Protein AF-A0A915K0K9-F1 (afdb_monomer_lite)

Foldseek 3Di:
DCVVCVVCVVCVVVVVVVVVVVVVLLVVLVVVLLVLVVVCCVVDVAEDDLVSLLCSCVVSVDDPVVSVVVCVVVVHDDDPVRNVVVVVVVVVVVVVVVVVVVVVPDDD

Secondary structure (DSSP, 8-state):
-TTT-THHHHSHHHHHHHHHHHHHHHHHHHHHHHHHHHHHHHHSSS---HHHHHHHHHHH---HHHHHHHHHHTT----HHHHHHHHHHHHHHHHHHHHHHHHT----

Structure (mmCIF, N/CA/C/O backbone):
data_AF-A0A915K0K9-F1
#
_entry.id   AF-A0A915K0K9-F1
#
loop_
_atom_site.group_PDB
_atom_site.id
_atom_site.type_symbol
_atom_site.label_atom_id
_atom_site.label_alt_id
_atom_site.label_comp_id
_atom_site.label_asym_id
_atom_site.label_entity_id
_atom_site.label_seq_id
_atom_site.pdbx_PDB_ins_code
_atom_site.Cartn_x
_atom_site.Cartn_y
_atom_site.Cartn_z
_atom_site.occupancy
_atom_site.B_iso_or_equiv
_atom_site.auth_seq_id
_atom_site.auth_comp_id
_atom_site.auth_asym_id
_atom_site.auth_atom_id
_atom_site.pdbx_PDB_model_num
ATOM 1 N N . MET A 1 1 ? 18.423 -16.903 -20.642 1.00 54.19 1 MET A N 1
ATOM 2 C CA . MET A 1 1 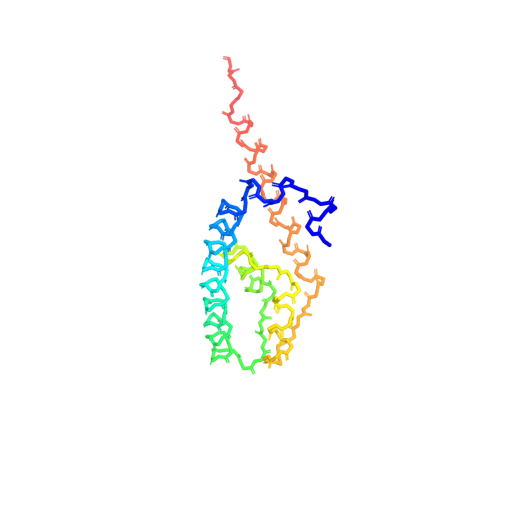? 17.518 -15.738 -20.496 1.00 54.19 1 MET A CA 1
ATOM 3 C C . MET A 1 1 ? 17.730 -14.683 -21.575 1.00 54.19 1 MET A C 1
ATOM 5 O O . MET A 1 1 ? 16.791 -14.434 -22.308 1.00 54.19 1 MET A O 1
ATOM 9 N N . LEU A 1 2 ? 18.928 -14.109 -21.744 1.00 53.44 2 LEU A N 1
ATOM 10 C CA . LEU A 1 2 ? 19.164 -13.048 -22.746 1.00 53.44 2 LEU A CA 1
ATOM 11 C C . LEU A 1 2 ? 18.963 -13.478 -24.215 1.00 53.44 2 LEU A C 1
ATOM 13 O O . LEU A 1 2 ? 18.580 -12.654 -25.033 1.00 53.44 2 LEU A O 1
ATOM 17 N N . GLN A 1 3 ? 19.160 -14.760 -24.540 1.00 61.16 3 GLN A N 1
ATOM 18 C CA . GLN A 1 3 ? 18.849 -15.316 -25.868 1.00 61.16 3 GLN A CA 1
ATOM 19 C C . GLN A 1 3 ? 17.344 -15.449 -26.157 1.00 61.16 3 GLN A C 1
ATOM 21 O O . GLN A 1 3 ? 16.973 -15.567 -27.316 1.00 61.16 3 GLN A O 1
ATOM 26 N N . ALA A 1 4 ? 16.491 -15.459 -25.127 1.00 77.56 4 ALA A N 1
ATOM 27 C CA . ALA A 1 4 ? 15.051 -15.670 -25.286 1.00 77.56 4 ALA A CA 1
ATOM 28 C C . ALA A 1 4 ? 14.266 -14.358 -25.475 1.00 77.56 4 ALA A C 1
ATOM 30 O O . ALA A 1 4 ? 13.171 -14.401 -26.017 1.00 77.56 4 ALA A O 1
ATOM 31 N N . PHE A 1 5 ? 14.829 -13.218 -25.050 1.00 75.00 5 PHE A N 1
ATOM 32 C CA . PHE A 1 5 ? 14.192 -11.894 -25.117 1.00 75.00 5 PHE A CA 1
ATOM 33 C C . PHE A 1 5 ? 15.221 -10.809 -25.495 1.00 75.00 5 PHE A C 1
ATOM 35 O O . PHE A 1 5 ? 15.624 -9.998 -24.651 1.00 75.00 5 PHE A O 1
ATOM 42 N N . PRO A 1 6 ? 15.735 -10.818 -26.739 1.00 73.75 6 PRO A N 1
ATOM 43 C CA . PRO A 1 6 ? 16.755 -9.872 -27.198 1.00 73.75 6 PRO A CA 1
ATOM 44 C C . PRO A 1 6 ? 16.296 -8.401 -27.148 1.00 73.75 6 PRO A C 1
ATOM 46 O O . PRO A 1 6 ? 17.107 -7.504 -26.926 1.00 73.75 6 PRO A O 1
ATOM 49 N N . GLU A 1 7 ? 14.999 -8.128 -27.267 1.00 74.56 7 GLU A N 1
ATOM 50 C CA . GLU A 1 7 ? 14.392 -6.798 -27.152 1.00 74.56 7 GLU A CA 1
ATOM 51 C C . GLU A 1 7 ? 14.563 -6.161 -25.763 1.00 74.56 7 GLU A C 1
ATOM 53 O O . GLU A 1 7 ? 14.628 -4.932 -25.646 1.00 74.56 7 GLU A O 1
ATOM 58 N N . MET A 1 8 ? 14.737 -6.971 -24.711 1.00 70.31 8 MET A N 1
ATOM 59 C CA . MET A 1 8 ? 15.046 -6.461 -23.373 1.00 70.31 8 MET A CA 1
ATOM 60 C C . MET A 1 8 ? 16.412 -5.771 -23.315 1.00 70.31 8 MET A C 1
ATOM 62 O O . MET A 1 8 ? 16.600 -4.893 -22.477 1.00 70.31 8 MET A O 1
ATOM 66 N N . LEU A 1 9 ? 17.361 -6.130 -24.191 1.00 69.19 9 LEU A N 1
ATOM 67 C CA . LEU A 1 9 ? 18.670 -5.470 -24.267 1.00 69.19 9 LEU A CA 1
ATOM 68 C C . LEU A 1 9 ? 18.567 -4.073 -24.884 1.00 69.19 9 LEU A C 1
ATOM 70 O O . LEU A 1 9 ? 19.230 -3.153 -24.411 1.00 69.19 9 LEU A O 1
ATOM 74 N N . ILE A 1 10 ? 17.702 -3.906 -25.886 1.00 72.94 10 ILE A N 1
ATOM 75 C CA . ILE A 1 10 ? 17.503 -2.640 -26.608 1.00 72.94 10 ILE A CA 1
ATOM 76 C C . ILE A 1 10 ? 16.812 -1.613 -25.701 1.00 72.94 10 ILE A C 1
ATOM 78 O O . ILE A 1 10 ? 17.164 -0.435 -25.692 1.00 72.94 10 ILE A O 1
ATOM 82 N N . GLY A 1 11 ? 15.853 -2.066 -24.889 1.00 79.25 11 GLY A N 1
ATOM 83 C CA . GLY A 1 11 ? 15.107 -1.223 -23.954 1.00 79.25 11 GLY A CA 1
ATOM 84 C C . GLY A 1 11 ? 15.672 -1.164 -22.535 1.00 79.25 11 GLY A C 1
ATOM 85 O O . GLY A 1 11 ? 15.064 -0.505 -21.691 1.00 79.25 11 GLY A O 1
ATOM 86 N N . LYS A 1 12 ? 16.793 -1.839 -22.237 1.00 84.56 12 LYS A N 1
ATOM 87 C CA . LYS A 1 12 ? 17.239 -2.105 -20.857 1.00 84.56 12 LYS A CA 1
ATOM 88 C C . LYS A 1 12 ? 17.339 -0.846 -20.000 1.00 84.56 12 LYS A C 1
ATOM 90 O O . LYS A 1 12 ? 16.828 -0.832 -18.885 1.00 84.56 12 LYS A O 1
ATOM 95 N N . SER A 1 13 ? 17.977 0.211 -20.506 1.00 85.75 13 SER A N 1
ATOM 96 C CA . SER A 1 13 ? 18.156 1.454 -19.741 1.00 85.75 13 SER A CA 1
ATOM 97 C C . SER A 1 13 ? 16.820 2.129 -19.429 1.00 85.75 13 SER A C 1
ATOM 99 O O . SER A 1 13 ? 16.607 2.571 -18.305 1.00 85.75 13 SER A O 1
ATOM 101 N N . LYS A 1 14 ? 15.891 2.143 -20.391 1.00 88.06 14 LYS A N 1
ATOM 102 C CA . LYS A 1 14 ? 14.545 2.699 -20.223 1.00 88.06 14 LYS A CA 1
ATOM 103 C C . LYS A 1 14 ? 13.718 1.879 -19.234 1.00 88.06 14 LYS A C 1
ATOM 105 O O . LYS A 1 14 ? 13.061 2.457 -18.377 1.00 88.06 14 LYS A O 1
ATOM 110 N N . ILE A 1 15 ? 13.772 0.550 -19.332 1.00 88.12 15 ILE A N 1
ATOM 111 C CA . ILE A 1 15 ? 13.083 -0.364 -18.410 1.00 88.12 15 ILE A CA 1
ATOM 112 C C . ILE A 1 15 ? 13.591 -0.148 -16.981 1.00 88.12 15 ILE A C 1
ATOM 114 O O . ILE A 1 15 ? 12.786 0.035 -16.073 1.00 88.12 15 ILE A O 1
ATOM 118 N N . LEU A 1 16 ? 14.914 -0.096 -16.790 1.00 90.44 16 LEU A N 1
ATOM 119 C CA . LEU A 1 16 ? 15.521 0.157 -15.482 1.00 90.44 16 LEU A CA 1
ATOM 120 C C . LEU A 1 16 ? 15.168 1.544 -14.936 1.00 90.44 16 LEU A C 1
ATOM 122 O O . LEU A 1 16 ? 14.855 1.667 -13.760 1.00 90.44 16 LEU A O 1
ATOM 126 N N . ALA A 1 17 ? 15.166 2.581 -15.776 1.00 91.94 17 ALA A N 1
ATOM 127 C CA . ALA A 1 17 ? 14.788 3.925 -15.348 1.00 91.94 17 ALA A CA 1
ATOM 128 C C . ALA A 1 17 ? 13.326 3.993 -14.871 1.00 91.94 17 ALA A C 1
ATOM 130 O O . ALA A 1 17 ? 13.045 4.616 -13.850 1.00 91.94 17 ALA A O 1
ATOM 131 N N . ILE A 1 18 ? 12.405 3.329 -15.582 1.00 93.06 18 ILE A N 1
ATOM 132 C CA . ILE A 1 18 ? 10.991 3.248 -15.187 1.00 93.06 18 ILE A CA 1
ATOM 133 C C . ILE A 1 18 ? 10.845 2.473 -13.877 1.00 93.06 18 ILE A C 1
ATOM 135 O O . ILE A 1 18 ? 10.156 2.947 -12.979 1.00 93.06 18 ILE A O 1
ATOM 139 N N . LEU A 1 19 ? 11.508 1.319 -13.753 1.00 92.25 19 LEU A N 1
ATOM 140 C CA 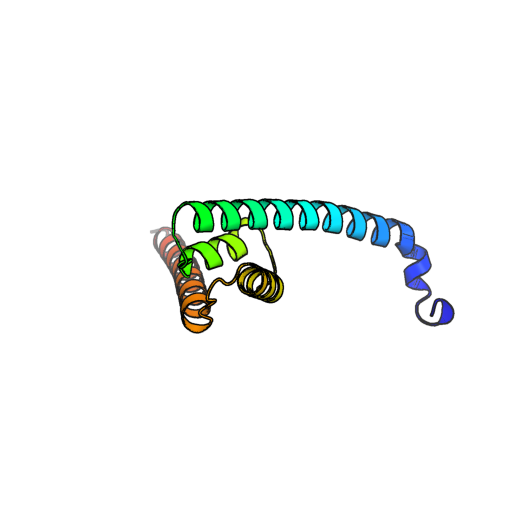. LEU A 1 19 ? 11.477 0.512 -12.532 1.00 92.25 19 LEU A CA 1
ATOM 141 C C . LEU A 1 19 ? 11.998 1.292 -11.327 1.00 92.25 19 LEU A C 1
ATOM 143 O O . LEU A 1 19 ? 11.305 1.352 -10.322 1.00 92.25 19 LEU A O 1
ATOM 147 N N . ASN A 1 20 ? 13.152 1.950 -11.448 1.00 93.12 20 ASN A N 1
ATOM 148 C CA . ASN A 1 20 ? 13.733 2.729 -10.354 1.00 93.12 20 ASN A CA 1
ATOM 149 C C . ASN A 1 20 ? 12.814 3.880 -9.925 1.00 93.12 20 ASN A C 1
ATOM 151 O O . ASN A 1 20 ? 12.606 4.100 -8.734 1.00 93.12 20 ASN A O 1
ATOM 155 N N . ALA A 1 21 ? 12.239 4.604 -10.890 1.00 92.94 21 ALA A N 1
ATOM 156 C CA . ALA A 1 21 ? 11.322 5.701 -10.596 1.00 92.94 21 ALA A CA 1
ATOM 157 C C . ALA A 1 21 ? 10.023 5.210 -9.935 1.00 92.94 21 ALA A C 1
ATOM 159 O O . ALA A 1 21 ? 9.456 5.905 -9.091 1.00 92.94 21 ALA A O 1
ATOM 160 N N . GLU A 1 22 ? 9.530 4.034 -10.326 1.00 90.94 22 GLU A N 1
ATOM 161 C CA . GLU A 1 22 ? 8.343 3.434 -9.720 1.00 90.94 22 GLU A CA 1
ATOM 162 C C . GLU A 1 22 ? 8.640 2.878 -8.326 1.00 90.94 22 GLU A C 1
ATOM 164 O O . GLU A 1 22 ? 7.856 3.092 -7.405 1.00 90.94 22 GLU A O 1
ATOM 169 N N . GLU A 1 23 ? 9.797 2.244 -8.137 1.00 91.00 23 GLU A N 1
ATOM 170 C CA . GLU A 1 23 ? 10.253 1.741 -6.843 1.00 91.00 23 GLU A CA 1
ATOM 171 C C . GLU A 1 23 ? 10.404 2.878 -5.826 1.00 91.00 23 GLU A C 1
ATOM 173 O O . GLU A 1 23 ? 9.891 2.776 -4.712 1.00 91.00 23 GLU A O 1
ATOM 178 N N . GLU A 1 24 ? 11.005 4.006 -6.214 1.00 92.50 24 GLU A N 1
ATOM 179 C CA . GLU A 1 24 ? 11.148 5.173 -5.338 1.00 92.50 24 GLU A CA 1
ATOM 180 C C . GLU A 1 24 ? 9.782 5.732 -4.896 1.00 92.50 24 GLU A C 1
ATOM 182 O O . GLU A 1 24 ? 9.548 5.986 -3.707 1.00 92.50 24 GLU A O 1
ATOM 187 N N . LYS A 1 25 ? 8.830 5.858 -5.833 1.00 88.81 25 LYS A N 1
ATOM 188 C CA . LYS A 1 25 ? 7.451 6.268 -5.518 1.00 88.81 25 LYS A CA 1
ATOM 189 C C . LYS A 1 25 ? 6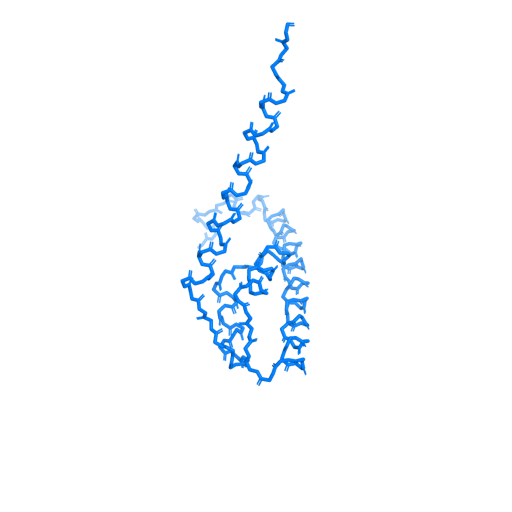.764 5.265 -4.602 1.00 88.81 25 LYS A C 1
ATOM 191 O O . LYS A 1 25 ? 6.087 5.657 -3.647 1.00 88.81 25 LYS A O 1
ATOM 196 N N . PHE A 1 26 ? 6.935 3.981 -4.892 1.00 87.94 26 PHE A N 1
ATOM 197 C CA . PHE A 1 26 ? 6.321 2.895 -4.151 1.00 87.94 26 PHE A CA 1
ATOM 198 C C . PHE A 1 26 ? 6.814 2.866 -2.700 1.00 87.94 26 PHE A C 1
ATOM 200 O O . PHE A 1 26 ? 5.998 2.865 -1.776 1.00 87.94 26 PHE A O 1
ATOM 207 N N . VAL A 1 27 ? 8.128 2.964 -2.480 1.00 89.56 27 VAL A N 1
ATOM 208 C CA . VAL A 1 27 ? 8.734 3.068 -1.142 1.00 89.56 27 VAL A CA 1
ATOM 209 C C . VAL A 1 27 ? 8.180 4.278 -0.386 1.00 89.56 27 VAL A C 1
ATOM 211 O O . VAL A 1 27 ? 7.775 4.155 0.774 1.00 89.56 27 VAL A O 1
ATOM 214 N N . GLY A 1 28 ? 8.069 5.435 -1.047 1.00 87.88 28 GLY A N 1
ATOM 215 C CA . GLY A 1 28 ? 7.462 6.627 -0.452 1.00 87.88 28 GLY A CA 1
ATOM 216 C C . GLY A 1 28 ? 6.006 6.416 -0.014 1.00 87.88 28 GLY A C 1
ATOM 217 O O . GLY A 1 28 ? 5.582 6.919 1.033 1.00 87.88 28 GLY A O 1
ATOM 218 N N . ASN A 1 29 ? 5.231 5.648 -0.778 1.00 86.31 29 ASN A N 1
ATOM 219 C CA . ASN A 1 29 ? 3.839 5.332 -0.464 1.00 86.31 29 ASN A CA 1
ATOM 220 C C . ASN A 1 29 ? 3.699 4.331 0.692 1.00 86.31 29 ASN A C 1
ATOM 222 O O . ASN A 1 29 ? 2.816 4.513 1.542 1.00 86.31 29 ASN A O 1
ATOM 226 N N . VAL A 1 30 ? 4.590 3.336 0.768 1.00 85.38 30 VAL A N 1
ATOM 227 C CA . VAL A 1 30 ? 4.676 2.383 1.888 1.00 85.38 30 VAL A CA 1
ATOM 228 C C . VAL A 1 30 ? 4.981 3.113 3.195 1.00 85.38 30 VAL A C 1
ATOM 230 O O . VAL A 1 30 ? 4.291 2.907 4.194 1.00 85.38 30 VAL A O 1
ATOM 233 N N . GLU A 1 31 ? 5.949 4.030 3.190 1.00 87.00 31 GLU A N 1
ATOM 234 C CA . GLU A 1 31 ? 6.331 4.774 4.395 1.00 87.00 31 GLU A CA 1
ATOM 235 C C . GLU A 1 31 ? 5.195 5.682 4.897 1.00 87.00 31 GLU A C 1
ATOM 237 O O . GLU A 1 31 ? 4.912 5.757 6.096 1.00 87.00 31 GLU A O 1
ATOM 242 N N . LYS A 1 32 ? 4.465 6.336 3.984 1.00 84.88 32 LYS A N 1
ATOM 243 C CA . LYS A 1 32 ? 3.264 7.112 4.339 1.00 84.88 32 LYS A CA 1
ATOM 244 C C . LYS A 1 32 ? 2.169 6.230 4.940 1.00 84.88 32 LYS A C 1
ATOM 246 O O . LYS A 1 32 ? 1.528 6.634 5.908 1.00 84.88 32 LYS A O 1
ATOM 251 N N . ALA A 1 33 ? 1.950 5.045 4.372 1.00 81.00 33 ALA A N 1
ATOM 252 C CA . ALA A 1 33 ? 0.934 4.109 4.842 1.00 81.00 33 ALA A CA 1
ATOM 253 C C . ALA A 1 33 ? 1.268 3.602 6.247 1.00 81.00 33 ALA A C 1
ATOM 255 O O . ALA A 1 33 ? 0.408 3.602 7.126 1.00 81.00 33 ALA A O 1
ATOM 256 N N . LYS A 1 34 ? 2.540 3.274 6.486 1.00 83.69 34 LYS A N 1
ATOM 257 C CA . LYS A 1 34 ? 3.055 2.886 7.799 1.00 83.69 34 LYS A CA 1
ATOM 258 C C . LYS A 1 34 ? 2.780 3.961 8.852 1.00 83.69 34 LYS A C 1
ATOM 260 O O . LYS A 1 34 ? 2.187 3.662 9.883 1.00 83.69 34 LYS A O 1
ATOM 265 N N . LYS A 1 35 ? 3.115 5.222 8.559 1.00 85.12 35 LYS A N 1
ATOM 266 C CA . LYS A 1 35 ? 2.859 6.354 9.469 1.00 85.12 35 LYS A CA 1
ATOM 267 C C . LYS A 1 35 ? 1.374 6.563 9.762 1.00 85.12 35 LYS A C 1
ATOM 269 O O . LYS A 1 35 ? 1.025 6.933 10.880 1.00 85.12 35 LYS A O 1
ATOM 274 N N . MET A 1 36 ? 0.491 6.365 8.780 1.00 79.00 36 MET A N 1
ATOM 275 C CA . MET A 1 36 ? -0.956 6.426 9.024 1.00 79.00 36 MET A CA 1
ATOM 276 C C . MET A 1 36 ? -1.400 5.310 9.965 1.00 79.00 36 MET A C 1
ATOM 278 O O . MET A 1 36 ? -2.119 5.579 10.922 1.00 79.00 36 MET A O 1
ATOM 282 N N . LEU A 1 37 ? -0.939 4.084 9.724 1.00 78.25 37 LEU A N 1
ATOM 283 C CA . LEU A 1 37 ? -1.317 2.927 10.524 1.00 78.25 37 LEU A CA 1
ATOM 284 C C . LEU A 1 37 ? -0.826 3.067 11.975 1.00 78.25 37 LEU A C 1
ATOM 286 O O . LEU A 1 37 ? -1.601 2.867 12.904 1.00 78.25 37 LEU A O 1
ATOM 290 N N . GLU A 1 38 ? 0.408 3.539 12.176 1.00 81.12 38 GLU A N 1
ATOM 291 C CA . GLU A 1 38 ? 0.952 3.882 13.499 1.00 81.12 38 GLU A CA 1
ATOM 292 C C . GLU A 1 38 ? 0.127 4.962 14.211 1.00 81.12 38 GLU A C 1
ATOM 294 O O . GLU A 1 38 ? -0.189 4.810 15.389 1.00 81.12 38 GLU A O 1
ATOM 299 N N . LYS A 1 39 ? -0.288 6.025 13.507 1.00 79.56 39 LYS A N 1
ATOM 300 C CA . LYS A 1 39 ? -1.162 7.060 14.085 1.00 79.56 39 LYS A CA 1
ATOM 301 C C . LYS A 1 39 ? -2.516 6.501 14.507 1.00 79.56 39 LYS A C 1
ATOM 303 O O . LYS A 1 39 ? -3.006 6.849 15.577 1.00 79.56 39 LYS A O 1
ATOM 308 N N . VAL A 1 40 ? -3.132 5.652 13.684 1.00 70.50 40 VAL A N 1
ATOM 309 C CA . VAL A 1 40 ? -4.436 5.072 14.028 1.00 70.50 40 VAL A CA 1
ATOM 310 C C . VAL A 1 40 ? -4.311 4.138 15.230 1.00 70.50 40 VAL A C 1
ATOM 312 O O . VAL A 1 40 ? -5.148 4.213 16.123 1.00 70.50 40 VAL A O 1
ATOM 315 N N . LEU A 1 41 ? -3.236 3.350 15.313 1.00 73.31 41 LEU A N 1
ATOM 316 C CA . LEU A 1 41 ? -2.936 2.497 16.469 1.00 73.31 41 LEU A CA 1
ATOM 317 C C . LEU A 1 41 ? -2.660 3.285 17.756 1.00 73.31 41 LEU A C 1
ATOM 319 O O . LEU A 1 41 ? -3.043 2.844 18.835 1.00 73.31 41 LEU A O 1
ATOM 323 N N . GLN A 1 42 ? -2.015 4.451 17.660 1.00 74.06 42 GLN A N 1
ATOM 324 C CA . GLN A 1 42 ? -1.799 5.333 18.814 1.00 74.06 42 GLN A CA 1
ATOM 325 C C . GLN A 1 42 ? 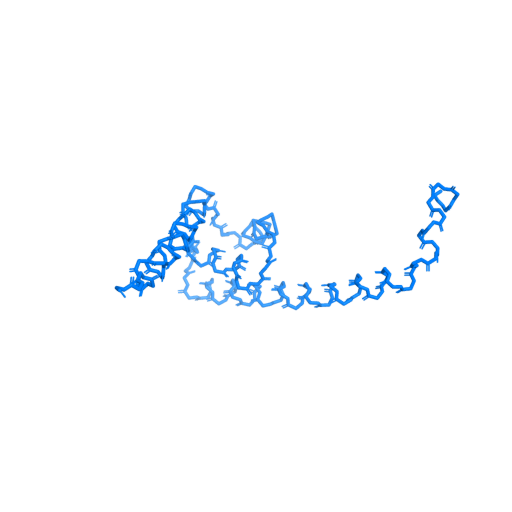-3.107 5.943 19.338 1.00 74.06 42 GLN A C 1
ATOM 327 O O . GLN A 1 42 ? -3.237 6.174 20.536 1.00 74.06 42 GLN A O 1
ATOM 332 N N . ILE A 1 43 ? -4.067 6.220 18.449 1.00 67.50 43 ILE A N 1
ATOM 333 C CA . ILE A 1 43 ? -5.329 6.896 18.790 1.00 67.50 43 ILE A CA 1
ATOM 334 C C . ILE A 1 43 ? -6.428 5.894 19.178 1.00 67.50 43 ILE A C 1
ATOM 336 O O . ILE A 1 43 ? -7.278 6.203 20.012 1.00 67.50 43 ILE A O 1
ATOM 340 N N . ARG A 1 44 ? -6.450 4.702 18.573 1.00 60.12 44 ARG A N 1
ATOM 341 C CA . ARG A 1 44 ? -7.471 3.668 18.788 1.00 60.12 44 ARG A CA 1
ATOM 342 C C . ARG A 1 44 ? -6.795 2.364 19.169 1.00 60.12 44 ARG A C 1
ATOM 344 O O . ARG A 1 44 ? -6.040 1.805 18.383 1.00 60.12 44 ARG A O 1
ATOM 351 N N . SER A 1 45 ? -7.114 1.845 20.352 1.00 58.69 45 SER A N 1
ATOM 352 C CA . SER A 1 45 ? -6.329 0.774 20.968 1.00 58.69 45 SER A CA 1
ATOM 353 C C . SER A 1 45 ? -6.397 -0.598 20.294 1.00 58.69 45 SER A C 1
ATOM 355 O O . SER A 1 45 ? -5.793 -1.498 20.859 1.00 58.69 45 SER A O 1
ATOM 357 N N . GLN A 1 46 ? -7.087 -0.800 19.156 1.00 56.88 46 GLN A N 1
ATOM 358 C CA . GLN A 1 46 ? -7.000 -2.062 18.386 1.00 56.88 46 GLN A CA 1
ATOM 359 C C . GLN A 1 46 ? -7.838 -2.159 17.099 1.00 56.88 46 GLN A C 1
ATOM 361 O O . GLN A 1 46 ? -7.681 -3.131 16.368 1.00 56.88 46 GLN A O 1
ATOM 366 N N . ALA A 1 47 ? -8.702 -1.190 16.781 1.00 57.56 47 ALA A N 1
ATOM 367 C CA . ALA A 1 47 ? -9.606 -1.306 15.633 1.00 57.56 47 ALA A CA 1
ATOM 368 C C . ALA A 1 47 ? -9.367 -0.200 14.593 1.00 57.56 47 ALA A C 1
ATOM 370 O O . ALA A 1 47 ? -9.753 0.958 14.796 1.00 57.56 47 ALA A O 1
ATOM 371 N N . LEU A 1 48 ? -8.761 -0.567 13.457 1.00 63.94 48 LEU A N 1
ATOM 372 C CA . LEU A 1 48 ? -8.900 0.214 12.226 1.00 63.94 48 LEU A CA 1
ATOM 373 C C . LEU A 1 48 ? -10.298 -0.035 11.670 1.00 63.94 48 LEU A C 1
ATOM 375 O O . LEU A 1 48 ? -10.714 -1.178 11.523 1.00 63.94 48 LEU A O 1
ATOM 379 N N . ASN A 1 49 ? -11.021 1.039 11.353 1.00 71.62 49 ASN A N 1
ATOM 380 C CA . ASN A 1 49 ? -12.252 0.886 10.590 1.00 71.62 49 ASN A CA 1
ATOM 381 C C . ASN A 1 49 ? -11.905 0.654 9.108 1.00 71.62 49 ASN A C 1
ATOM 383 O O . ASN A 1 49 ? -10.871 1.100 8.600 1.00 71.62 49 ASN A O 1
ATOM 387 N N . SER A 1 50 ? -12.809 0.004 8.391 1.00 69.06 50 SER A N 1
ATOM 388 C CA . SER A 1 50 ? -12.621 -0.362 6.984 1.00 69.06 50 SER A CA 1
ATOM 389 C C . SER A 1 50 ? -12.507 0.837 6.040 1.00 69.06 50 SER A C 1
ATOM 391 O O . SER A 1 50 ? -11.906 0.739 4.972 1.00 69.06 50 SER A O 1
ATOM 393 N N . LYS A 1 51 ? -12.999 2.010 6.455 1.00 75.00 51 LYS A N 1
ATOM 394 C CA . LYS A 1 51 ? -12.862 3.271 5.715 1.00 75.00 51 LYS A CA 1
ATOM 395 C C . LYS A 1 51 ? -11.430 3.814 5.768 1.00 75.00 51 LYS A C 1
ATOM 397 O O . LYS A 1 51 ? -10.947 4.346 4.771 1.00 75.00 51 LYS A O 1
ATOM 402 N N . ASP A 1 52 ? -10.736 3.654 6.890 1.00 75.62 52 ASP A N 1
ATOM 403 C CA . ASP A 1 52 ? -9.335 4.044 7.049 1.00 75.62 52 ASP A CA 1
ATOM 404 C C . ASP A 1 52 ? -8.423 3.122 6.225 1.00 75.62 52 ASP A C 1
ATOM 406 O O . ASP A 1 52 ? -7.548 3.609 5.509 1.00 75.62 52 ASP A O 1
ATOM 410 N N . LEU A 1 53 ? -8.702 1.813 6.213 1.00 75.62 53 LEU A N 1
ATOM 411 C CA . LEU A 1 53 ? -8.021 0.846 5.339 1.00 75.62 53 LEU A CA 1
ATOM 412 C C . LEU A 1 53 ? -8.264 1.139 3.852 1.00 75.62 53 LEU A C 1
ATOM 414 O O . LEU A 1 53 ? -7.333 1.131 3.045 1.00 75.62 53 LEU A O 1
ATOM 418 N N . TRP A 1 54 ? -9.503 1.471 3.484 1.00 77.81 54 TRP A N 1
ATOM 419 C CA . TRP A 1 54 ? -9.837 1.898 2.127 1.00 77.81 54 TRP A CA 1
ATOM 420 C C . TRP A 1 54 ? -9.111 3.191 1.726 1.00 77.81 54 TRP A C 1
ATOM 422 O O . TRP A 1 54 ? -8.627 3.318 0.601 1.00 77.81 54 TRP A O 1
ATOM 432 N N . ASN A 1 55 ? -8.970 4.147 2.646 1.00 75.62 55 ASN A N 1
ATOM 433 C CA . ASN A 1 55 ? -8.209 5.368 2.395 1.00 75.62 55 ASN A CA 1
ATOM 434 C C . ASN A 1 55 ? -6.721 5.087 2.156 1.00 75.62 55 ASN A C 1
ATOM 436 O O . ASN A 1 55 ? -6.123 5.761 1.321 1.00 75.62 55 ASN A O 1
ATOM 440 N N . MET A 1 56 ? -6.130 4.091 2.824 1.00 73.50 56 MET A N 1
ATOM 441 C CA . MET A 1 56 ? -4.749 3.673 2.546 1.00 73.50 56 MET A CA 1
ATOM 442 C C . MET A 1 56 ? -4.605 3.132 1.121 1.00 73.50 56 MET A C 1
ATOM 444 O O . MET A 1 56 ? -3.674 3.512 0.414 1.00 73.50 56 MET A O 1
ATOM 448 N N . TYR A 1 57 ? -5.558 2.317 0.666 1.00 79.69 57 TYR A N 1
ATOM 449 C CA . TYR A 1 57 ? -5.599 1.842 -0.719 1.00 79.69 57 TYR A CA 1
ATOM 450 C C . TYR A 1 57 ? -5.727 3.008 -1.713 1.00 79.69 57 TYR A C 1
ATOM 452 O O . TYR A 1 57 ? -4.928 3.145 -2.638 1.00 79.69 57 TYR A O 1
ATOM 460 N N . ARG A 1 58 ? -6.696 3.901 -1.485 1.00 76.62 58 ARG A N 1
ATOM 461 C CA . ARG A 1 58 ? -7.026 5.013 -2.389 1.00 76.62 58 ARG A CA 1
ATOM 462 C C . ARG A 1 58 ? -5.942 6.087 -2.467 1.00 76.62 58 ARG A C 1
ATOM 464 O O . ARG A 1 58 ? -5.641 6.561 -3.557 1.00 76.62 58 ARG A O 1
ATOM 471 N N . ASN A 1 59 ? -5.401 6.509 -1.326 1.00 76.94 59 ASN A N 1
ATOM 472 C CA . ASN A 1 59 ? -4.509 7.669 -1.259 1.00 76.94 59 ASN A CA 1
ATOM 473 C C . ASN A 1 59 ? -3.046 7.293 -1.499 1.00 76.94 59 ASN A C 1
ATOM 475 O O . ASN A 1 59 ? -2.283 8.115 -2.003 1.00 76.94 59 ASN A O 1
ATOM 479 N N . ASN A 1 60 ? -2.650 6.068 -1.142 1.00 74.44 60 ASN A N 1
ATOM 480 C CA . ASN A 1 60 ? -1.264 5.625 -1.251 1.00 74.44 60 ASN A CA 1
ATOM 481 C C . ASN A 1 60 ? -1.054 4.659 -2.426 1.00 74.44 60 ASN A C 1
ATOM 483 O O . ASN A 1 60 ? 0.084 4.293 -2.696 1.00 74.44 60 ASN A O 1
ATOM 487 N N . GLY A 1 61 ? -2.116 4.240 -3.125 1.00 78.44 61 GLY A N 1
ATOM 488 C CA . GLY A 1 61 ? -2.018 3.374 -4.305 1.00 78.44 61 GLY A CA 1
ATOM 489 C C . GLY A 1 61 ? -1.418 1.997 -4.014 1.00 78.44 61 GLY A C 1
ATOM 490 O O . GLY A 1 61 ? -0.887 1.359 -4.919 1.00 78.44 61 GLY A O 1
ATOM 491 N N . LEU A 1 62 ? -1.446 1.553 -2.754 1.00 80.75 62 LEU A N 1
ATOM 492 C CA . LEU A 1 62 ? -0.863 0.276 -2.355 1.00 80.75 62 LEU A CA 1
ATOM 493 C C . LEU A 1 62 ? -1.804 -0.884 -2.713 1.00 80.75 62 LEU A C 1
ATOM 495 O O . LEU A 1 62 ? -3.005 -0.771 -2.471 1.00 80.75 62 LEU A O 1
ATOM 499 N N . PRO A 1 63 ? -1.284 -2.014 -3.223 1.00 84.88 63 PRO A N 1
ATOM 500 C CA . PRO A 1 63 ? -2.057 -3.238 -3.410 1.00 84.88 63 PRO A CA 1
ATOM 501 C C . PRO A 1 63 ? -2.721 -3.724 -2.112 1.00 84.88 63 PRO A C 1
ATOM 503 O O . PRO A 1 63 ? -2.180 -3.548 -1.015 1.00 84.88 63 PRO A O 1
ATOM 506 N N . LYS A 1 64 ? -3.881 -4.380 -2.241 1.00 84.94 64 LYS A N 1
ATOM 507 C CA . LYS A 1 64 ? -4.670 -4.912 -1.113 1.00 84.94 64 LYS A CA 1
ATOM 508 C C . LYS A 1 64 ? -3.850 -5.900 -0.281 1.00 84.94 64 LYS A C 1
ATOM 510 O O . LYS A 1 64 ? -3.882 -5.858 0.943 1.00 84.94 64 LYS A O 1
ATOM 515 N N . GLU A 1 65 ? -3.062 -6.726 -0.953 1.00 86.19 65 GLU A N 1
ATOM 516 C CA . GLU A 1 65 ? -2.213 -7.773 -0.389 1.00 86.19 65 GLU A CA 1
ATOM 517 C C . GLU A 1 65 ? -1.157 -7.187 0.559 1.00 86.19 65 GLU A C 1
ATOM 519 O O . GLU A 1 65 ? -0.873 -7.733 1.626 1.00 86.19 65 GLU A O 1
ATOM 524 N N . ILE A 1 66 ? -0.602 -6.027 0.200 1.00 85.56 66 ILE A N 1
ATOM 525 C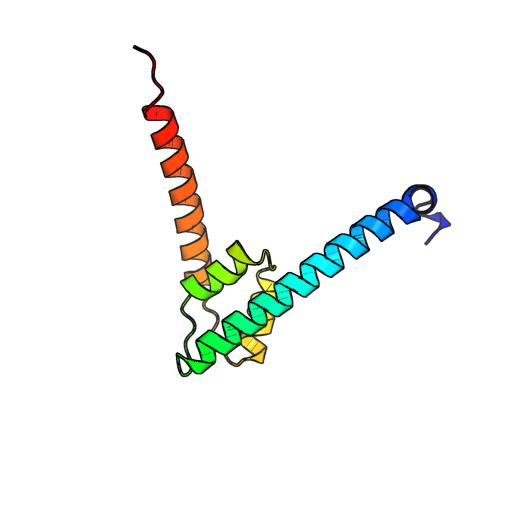 CA . ILE A 1 66 ? 0.406 -5.334 1.008 1.00 85.56 66 ILE A CA 1
ATOM 526 C C . ILE A 1 66 ? -0.249 -4.703 2.234 1.00 85.56 66 ILE A C 1
ATOM 528 O O . ILE A 1 66 ? 0.292 -4.802 3.333 1.00 85.56 66 ILE A O 1
ATOM 532 N N . ILE A 1 67 ? -1.444 -4.130 2.079 1.00 83.81 67 ILE A N 1
ATOM 533 C CA . ILE A 1 67 ? -2.225 -3.596 3.203 1.00 83.81 67 ILE A CA 1
ATOM 534 C C . ILE A 1 67 ? -2.592 -4.720 4.182 1.00 83.81 67 ILE A C 1
ATOM 536 O O . ILE A 1 67 ? -2.390 -4.559 5.383 1.00 83.81 67 ILE A O 1
ATOM 540 N N . GLN A 1 68 ? -3.046 -5.876 3.690 1.00 85.69 68 GLN A N 1
ATOM 541 C CA . GLN A 1 68 ? -3.340 -7.052 4.516 1.00 85.69 68 GLN A CA 1
ATOM 542 C C . GLN A 1 68 ? -2.104 -7.536 5.286 1.00 85.69 68 GLN A C 1
ATOM 544 O O . GLN A 1 68 ? -2.182 -7.761 6.494 1.00 85.69 68 GLN A O 1
ATOM 549 N N . SER A 1 69 ? -0.949 -7.632 4.620 1.00 86.81 69 SER A N 1
ATOM 550 C CA . SER A 1 69 ? 0.327 -7.988 5.258 1.00 86.81 69 SER A CA 1
ATOM 551 C C . SER A 1 69 ? 0.728 -6.988 6.351 1.00 86.81 69 SER A C 1
ATOM 553 O O . SER A 1 69 ? 1.152 -7.374 7.444 1.00 86.81 69 SER A O 1
ATOM 555 N N . MET A 1 70 ? 0.523 -5.688 6.113 1.00 83.12 70 MET A N 1
ATOM 556 C CA . MET A 1 70 ? 0.729 -4.659 7.132 1.00 83.12 70 MET A CA 1
ATOM 557 C C . MET A 1 70 ? -0.237 -4.843 8.309 1.00 83.12 70 MET A C 1
ATOM 559 O O . MET A 1 70 ? 0.214 -4.890 9.450 1.00 83.12 70 MET A O 1
ATOM 563 N N . CYS A 1 71 ? -1.536 -5.027 8.072 1.00 83.06 71 CYS A N 1
ATOM 564 C CA . CYS A 1 71 ? -2.511 -5.281 9.137 1.00 83.06 71 CYS A CA 1
ATOM 565 C C . CYS A 1 71 ? -2.117 -6.479 10.011 1.00 83.06 71 CYS A C 1
ATOM 567 O O . CYS A 1 71 ? -2.082 -6.354 11.235 1.00 83.06 71 CYS A O 1
ATOM 569 N N . GLN A 1 72 ? -1.709 -7.594 9.396 1.00 85.00 72 GLN A N 1
ATOM 570 C CA . GLN A 1 72 ? -1.208 -8.772 10.111 1.00 85.00 72 GLN A CA 1
ATOM 571 C C . GLN A 1 72 ? 0.007 -8.443 10.987 1.00 85.00 72 GLN A C 1
ATOM 573 O O . GLN A 1 72 ? 0.026 -8.775 12.174 1.00 85.00 72 GLN A O 1
ATOM 578 N N . LYS A 1 73 ? 1.004 -7.739 10.435 1.00 83.88 73 LYS A N 1
ATOM 579 C CA . LYS A 1 73 ? 2.223 -7.346 11.163 1.00 83.88 73 LYS A CA 1
ATOM 580 C C . LYS A 1 73 ? 1.923 -6.494 12.397 1.00 83.88 73 LYS A C 1
ATOM 582 O O . LYS A 1 73 ? 2.591 -6.632 13.419 1.00 83.88 73 LYS A O 1
ATOM 587 N N . TYR A 1 74 ? 0.924 -5.626 12.300 1.00 79.19 74 TYR A N 1
ATOM 588 C CA . TYR A 1 74 ? 0.531 -4.712 13.367 1.00 79.19 74 TYR A CA 1
ATOM 589 C C . TYR A 1 74 ? -0.614 -5.243 14.247 1.00 79.19 74 TYR A C 1
ATOM 591 O O . TYR A 1 74 ? -1.097 -4.514 15.110 1.00 79.19 74 TYR A O 1
ATOM 599 N N . LYS A 1 75 ? -1.020 -6.513 14.072 1.00 79.62 75 LYS A N 1
ATOM 600 C CA . LYS A 1 75 ? -2.127 -7.161 14.803 1.00 79.62 75 LYS A CA 1
ATOM 601 C C . LYS A 1 75 ? -3.444 -6.381 14.719 1.00 79.62 75 LYS A C 1
ATOM 603 O O . LYS A 1 75 ? -4.185 -6.279 15.693 1.00 79.62 75 LYS A O 1
ATOM 608 N N . VAL A 1 76 ? -3.708 -5.828 13.543 1.00 79.50 76 VAL A N 1
ATOM 609 C CA . VAL A 1 76 ? -4.949 -5.141 13.198 1.00 79.50 76 VAL A CA 1
ATOM 610 C C . VAL A 1 76 ? -5.848 -6.115 12.453 1.00 79.50 76 VAL A C 1
ATOM 612 O O . VAL A 1 76 ? -5.402 -6.778 11.515 1.00 79.50 76 VAL A O 1
ATOM 615 N N . GLU A 1 77 ? -7.118 -6.170 12.837 1.00 78.00 77 GLU A N 1
ATOM 616 C CA . GLU A 1 77 ? -8.118 -6.954 12.121 1.00 78.00 77 GLU A CA 1
ATOM 617 C C . GLU A 1 77 ? -8.414 -6.329 10.750 1.00 78.00 77 GLU A C 1
ATOM 619 O O . GLU A 1 77 ? -8.674 -5.130 10.633 1.00 78.00 77 GLU A O 1
ATOM 624 N N . PHE A 1 78 ? -8.342 -7.146 9.699 1.00 78.94 78 PHE A N 1
ATOM 625 C CA . PHE A 1 78 ? -8.703 -6.745 8.344 1.00 78.94 78 PHE A CA 1
ATOM 626 C C . PHE A 1 78 ? -10.016 -7.428 7.967 1.00 78.94 78 PHE A C 1
ATOM 628 O O . PHE A 1 78 ? -10.053 -8.646 7.803 1.00 78.94 78 PHE A O 1
ATOM 635 N N . ASN A 1 79 ? -11.080 -6.641 7.816 1.00 83.12 79 ASN A N 1
ATOM 636 C CA . ASN A 1 79 ? -12.378 -7.136 7.375 1.00 83.12 79 ASN A CA 1
ATOM 637 C C . ASN A 1 79 ? -12.499 -6.994 5.849 1.00 83.12 79 ASN A C 1
ATOM 639 O O . ASN A 1 79 ? -12.656 -5.890 5.322 1.00 83.12 79 ASN A O 1
ATOM 643 N N . ASP A 1 80 ? -12.407 -8.122 5.141 1.00 82.25 80 ASP A N 1
ATOM 644 C CA . ASP A 1 80 ? -12.461 -8.152 3.677 1.00 82.25 80 ASP A CA 1
ATOM 645 C C . ASP A 1 80 ? -13.822 -7.696 3.132 1.00 82.25 80 ASP A C 1
ATOM 647 O O . ASP A 1 80 ? -13.882 -6.909 2.185 1.00 82.25 80 ASP A O 1
ATOM 651 N N . ASP A 1 81 ? -14.911 -8.114 3.780 1.00 85.06 81 ASP A N 1
ATOM 652 C CA . ASP A 1 81 ? -16.277 -7.818 3.346 1.00 85.06 81 ASP A CA 1
ATOM 653 C C . ASP A 1 81 ? -16.588 -6.322 3.442 1.00 85.06 81 ASP A C 1
ATOM 655 O O . ASP A 1 81 ? -17.164 -5.728 2.523 1.00 85.06 81 ASP A O 1
ATOM 659 N N . GLU A 1 82 ? -16.176 -5.686 4.540 1.00 82.44 82 GLU A N 1
ATOM 660 C CA . GLU A 1 82 ? -16.328 -4.243 4.714 1.00 82.44 82 GLU A CA 1
ATOM 661 C C . GLU A 1 82 ? -15.435 -3.446 3.753 1.00 82.44 82 GLU A C 1
ATOM 663 O O . GLU A 1 82 ? -15.859 -2.407 3.236 1.00 82.44 82 GLU A O 1
ATOM 668 N N . PHE A 1 83 ? -14.226 -3.936 3.461 1.00 83.69 83 PHE A N 1
ATOM 669 C CA . PHE A 1 83 ? -13.341 -3.322 2.473 1.00 83.69 83 PHE A CA 1
ATOM 670 C C . PHE A 1 83 ? -13.959 -3.359 1.065 1.00 83.69 83 PHE A C 1
ATOM 672 O O . PHE A 1 83 ? -14.004 -2.337 0.373 1.00 83.69 83 PHE A O 1
ATOM 679 N N . GLU A 1 84 ? -14.501 -4.504 0.643 1.00 84.12 84 GLU A N 1
ATOM 680 C CA . GLU A 1 84 ? -15.176 -4.633 -0.654 1.00 84.12 84 GLU A CA 1
ATOM 681 C C . GLU A 1 84 ? -16.506 -3.864 -0.708 1.00 84.12 84 GLU A C 1
ATOM 683 O O . GLU A 1 84 ? -16.913 -3.373 -1.769 1.00 84.12 84 GLU A O 1
ATOM 688 N N . LEU A 1 85 ? -17.189 -3.699 0.427 1.00 86.62 85 LEU A N 1
ATOM 689 C CA . LEU A 1 85 ? -18.351 -2.820 0.529 1.00 86.62 85 LEU A CA 1
ATOM 690 C C . LEU A 1 85 ? -17.965 -1.350 0.310 1.00 86.62 85 LEU A C 1
ATOM 692 O O . LEU A 1 85 ? -18.629 -0.662 -0.469 1.00 86.62 85 LEU A O 1
ATOM 696 N N . GLU A 1 86 ? -16.888 -0.866 0.934 1.00 84.19 86 GLU A N 1
ATOM 697 C CA . GLU A 1 86 ? -16.381 0.497 0.713 1.00 84.19 86 GLU A CA 1
ATOM 698 C C . GLU A 1 86 ? -15.891 0.709 -0.726 1.00 84.19 86 GLU A C 1
ATOM 700 O O . GLU A 1 86 ? -16.196 1.748 -1.328 1.00 84.19 86 GLU A O 1
ATOM 705 N N . ARG A 1 87 ? -15.245 -0.300 -1.333 1.00 82.81 87 ARG A N 1
ATOM 706 C CA . ARG A 1 87 ? -14.912 -0.301 -2.767 1.00 82.81 87 ARG A CA 1
ATOM 707 C C . ARG A 1 87 ? -16.165 -0.098 -3.618 1.00 82.81 87 ARG A C 1
ATOM 709 O O . ARG A 1 87 ? -16.197 0.800 -4.462 1.00 82.81 87 ARG A O 1
ATOM 716 N N . ARG A 1 88 ? -17.212 -0.903 -3.399 1.00 84.75 88 ARG A N 1
ATOM 717 C CA . ARG A 1 88 ? -18.480 -0.807 -4.147 1.00 84.75 88 ARG A CA 1
ATOM 718 C C . ARG A 1 88 ? -19.148 0.551 -3.967 1.00 84.75 88 ARG A C 1
ATOM 720 O O . ARG A 1 88 ? -19.492 1.178 -4.966 1.00 84.75 88 ARG A O 1
ATOM 727 N N . ARG A 1 89 ? -19.241 1.050 -2.730 1.00 85.44 89 ARG A N 1
ATOM 728 C CA . ARG A 1 89 ? -19.762 2.396 -2.422 1.00 85.44 89 ARG A CA 1
ATOM 729 C C . ARG A 1 89 ? -18.987 3.485 -3.157 1.00 85.44 89 ARG A C 1
ATOM 731 O O . ARG A 1 89 ? -19.569 4.455 -3.632 1.00 85.44 89 ARG A O 1
ATOM 738 N N . HIS A 1 90 ? -17.665 3.361 -3.250 1.00 80.88 90 HIS A N 1
ATOM 739 C CA . HIS A 1 90 ? -16.844 4.310 -3.998 1.00 80.88 90 HIS A CA 1
ATOM 740 C C . HIS A 1 90 ? -17.139 4.260 -5.503 1.00 80.88 90 HIS A C 1
ATOM 742 O O . HIS A 1 90 ? -17.366 5.307 -6.104 1.00 80.88 90 HIS A O 1
ATOM 748 N N . ILE A 1 91 ? -17.192 3.065 -6.097 1.00 82.94 91 ILE A N 1
ATOM 749 C CA . ILE A 1 91 ? -17.527 2.887 -7.519 1.00 82.94 91 ILE A CA 1
ATOM 750 C C . ILE A 1 91 ? -18.921 3.450 -7.828 1.00 82.94 91 ILE A C 1
ATOM 752 O O . ILE A 1 91 ? -19.103 4.138 -8.830 1.00 82.94 91 ILE A O 1
ATOM 756 N N . GLU A 1 92 ? -19.901 3.179 -6.969 1.00 84.81 92 GLU A N 1
ATOM 757 C CA . GLU A 1 92 ? -21.273 3.662 -7.119 1.00 84.81 92 GLU A CA 1
ATOM 758 C C . GLU A 1 92 ? -21.363 5.191 -7.034 1.00 84.81 92 GLU A C 1
ATOM 760 O O . GLU A 1 92 ? -22.002 5.807 -7.888 1.00 84.81 92 GLU A O 1
ATOM 765 N N . ARG A 1 93 ? -20.651 5.820 -6.086 1.00 80.56 93 ARG A N 1
ATOM 766 C CA . ARG A 1 93 ? -20.525 7.287 -6.012 1.00 80.56 93 ARG A CA 1
ATOM 767 C C . ARG A 1 93 ? -19.945 7.868 -7.302 1.00 80.56 93 ARG A C 1
ATOM 769 O O . ARG A 1 93 ? -20.560 8.749 -7.890 1.00 80.56 93 ARG A O 1
ATOM 776 N N . SER A 1 94 ? -18.841 7.311 -7.803 1.00 74.88 94 SER A N 1
ATOM 777 C CA . SER A 1 94 ? -18.225 7.781 -9.053 1.00 74.88 94 SER A CA 1
ATOM 778 C C . SER A 1 94 ? -19.148 7.639 -10.270 1.00 74.88 94 SER A C 1
ATOM 780 O O . SER A 1 94 ? -19.139 8.498 -11.150 1.00 74.88 94 SER A O 1
ATOM 782 N N . LYS A 1 95 ? -19.975 6.586 -10.326 1.00 75.31 95 LYS A N 1
ATOM 783 C CA . LYS A 1 95 ? -20.993 6.420 -11.378 1.00 75.31 95 LYS A CA 1
ATOM 784 C C . LYS A 1 95 ? -22.137 7.427 -11.235 1.00 75.31 95 LYS A C 1
ATOM 786 O O . LYS A 1 95 ? -22.564 7.997 -12.234 1.00 75.31 95 LYS A O 1
ATOM 791 N N . SER A 1 96 ? -22.618 7.658 -10.015 1.00 72.81 96 SER A N 1
ATOM 792 C CA . SER A 1 96 ? -23.695 8.613 -9.721 1.00 72.81 96 SER A CA 1
ATOM 793 C C . SER A 1 96 ? -23.297 10.046 -10.078 1.00 72.81 96 SER A C 1
ATOM 795 O O . SER A 1 96 ? -24.065 10.750 -10.733 1.00 72.81 96 SER A O 1
ATOM 797 N N . ASP A 1 97 ? -22.068 10.448 -9.748 1.00 66.81 97 ASP A N 1
ATOM 798 C CA . ASP A 1 97 ? -21.532 11.771 -10.087 1.00 66.81 97 ASP A CA 1
ATOM 799 C C . ASP A 1 97 ? -21.434 11.972 -11.606 1.00 66.81 97 ASP A C 1
ATOM 801 O O . ASP A 1 97 ? -21.769 13.037 -12.123 1.00 66.81 97 ASP A O 1
ATOM 805 N N . TRP A 1 98 ? -21.065 10.925 -12.346 1.00 59.16 98 TRP A N 1
ATOM 806 C CA . TRP A 1 98 ? -21.015 10.960 -13.808 1.00 59.16 98 TRP A CA 1
ATOM 807 C C . TRP A 1 98 ? -22.402 11.051 -14.458 1.00 59.16 98 TRP A C 1
ATOM 809 O O . TRP A 1 98 ? -22.597 11.803 -15.415 1.00 59.16 98 TRP A O 1
ATOM 819 N N . VAL A 1 99 ? -23.390 10.328 -13.920 1.00 64.19 99 VAL A N 1
ATOM 820 C CA . VAL A 1 99 ? -24.784 10.405 -14.385 1.00 64.19 99 VAL A CA 1
ATOM 821 C C . VAL A 1 99 ? -25.389 11.779 -14.076 1.00 64.19 99 VAL A C 1
ATOM 823 O O . VAL A 1 99 ? -26.025 12.369 -14.949 1.00 64.19 99 VAL A O 1
ATOM 826 N N . LYS A 1 100 ? -25.141 12.338 -12.884 1.00 59.50 100 LYS A N 1
ATOM 827 C CA . LYS A 1 100 ? -25.585 13.694 -12.511 1.00 59.50 100 LYS A CA 1
ATOM 828 C C . LYS A 1 100 ? -24.921 14.780 -13.358 1.00 59.50 100 LYS A C 1
ATOM 830 O O . LYS A 1 100 ? -25.602 15.706 -13.789 1.00 59.50 100 LYS A O 1
ATOM 835 N N . GLY A 1 101 ? -23.626 14.643 -13.650 1.00 59.03 101 GLY A N 1
ATOM 836 C CA . GLY A 1 101 ? -22.901 15.556 -14.538 1.00 59.03 101 GLY A CA 1
ATOM 837 C C . GLY A 1 101 ? -23.430 15.544 -15.977 1.00 59.03 101 GLY A C 1
ATOM 838 O O . GLY A 1 101 ? -23.482 16.589 -16.616 1.00 59.03 101 GLY A O 1
ATOM 839 N N . ARG A 1 102 ? -23.899 14.389 -16.472 1.00 55.62 102 ARG A N 1
ATOM 840 C CA . ARG A 1 102 ? -24.583 14.278 -17.774 1.00 55.62 102 ARG A CA 1
ATOM 841 C C . ARG A 1 102 ? -25.988 14.867 -17.781 1.00 55.62 102 ARG A C 1
ATOM 843 O O . ARG A 1 102 ? -26.357 15.512 -18.754 1.00 55.62 102 ARG A O 1
ATOM 850 N N . ALA A 1 103 ? -26.765 14.652 -16.721 1.00 57.62 103 ALA A N 1
ATOM 851 C CA . ALA A 1 103 ? -28.135 15.159 -16.626 1.00 57.62 103 ALA A CA 1
ATOM 852 C C . ALA A 1 103 ? -28.201 16.699 -16.577 1.00 57.62 103 ALA A C 1
ATOM 854 O O . ALA A 1 103 ? -29.187 17.283 -17.011 1.00 57.62 103 ALA A O 1
ATOM 855 N N . LEU A 1 104 ? -27.137 17.358 -16.103 1.00 56.97 104 LEU A N 1
ATOM 856 C CA . LEU A 1 104 ? -26.982 18.819 -16.109 1.00 56.97 104 LEU A CA 1
ATOM 857 C C . LEU A 1 104 ? -26.519 19.395 -17.462 1.00 56.97 104 LEU A C 1
ATOM 859 O O . LEU A 1 104 ? -26.462 20.612 -17.613 1.00 56.97 104 LEU A O 1
ATOM 863 N N . HIS A 1 105 ? -26.194 18.548 -18.444 1.00 50.72 105 HIS A N 1
ATOM 864 C CA . HIS A 1 105 ? -25.717 18.949 -19.770 1.00 50.72 105 HIS A CA 1
ATOM 865 C C . HIS A 1 105 ? -26.643 18.428 -20.880 1.00 50.72 105 HIS A C 1
ATOM 867 O O . HIS A 1 105 ? -26.194 17.870 -21.879 1.00 50.72 105 HIS A O 1
ATOM 873 N N . ILE A 1 106 ? -27.955 18.582 -20.684 1.00 42.81 106 ILE A N 1
ATOM 874 C CA . ILE A 1 106 ? -28.948 18.457 -21.755 1.00 42.81 106 ILE A CA 1
ATOM 875 C C . ILE A 1 106 ? -29.205 19.885 -22.261 1.00 42.81 106 ILE A C 1
ATOM 877 O O . ILE A 1 106 ? -29.810 20.666 -21.524 1.00 42.81 106 ILE A O 1
ATOM 881 N N . PRO A 1 107 ? -28.706 20.282 -23.448 1.00 49.75 107 PRO A N 1
ATOM 882 C CA . PRO A 1 107 ? -29.077 21.565 -24.028 1.00 49.75 107 PRO A CA 1
ATOM 883 C C . PRO A 1 107 ? -30.565 21.526 -24.406 1.00 49.75 107 PRO A C 1
ATOM 885 O O . PRO A 1 107 ? -31.012 20.567 -25.040 1.00 49.75 107 PRO A O 1
ATOM 888 N N . TYR A 1 108 ? -31.311 22.540 -23.958 1.00 45.38 108 TYR A N 1
ATOM 889 C CA . TYR A 1 108 ? -32.636 22.877 -24.487 1.00 45.38 108 TYR A CA 1
ATOM 890 C C . TYR A 1 108 ? -32.515 23.428 -25.908 1.00 45.38 108 TYR A C 1
ATOM 892 O O . TYR A 1 108 ? -31.513 24.136 -26.171 1.00 45.38 108 TYR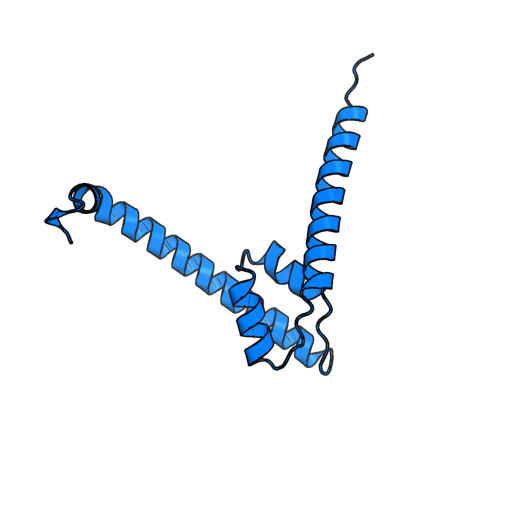 A O 1
#

InterPro domains:
  IPR018162 Alanine-tRNA ligase, class IIc, anti-codon-binding domain superfamily [SSF101353] (3-99)
  IPR018164 Alanyl-tRNA synthetase, class IIc, N-terminal [PF01411] (2-102)
  IPR050058 Alanine--tRNA ligase [PTHR11777] (3-97)

Radius of gyration: 20.14 Å; chains: 1; bounding box: 52×39×48 Å

Organism: Romanomermis culicivorax (NCBI:txid13658)

Sequence (108 aa):
MLQAFPEMLIGKSKILAILNAEEEKFVGNVEKAKKMLEKVLQIRSQALNSKDLWNMYRNNGLPKEIIQSMCQKYKVEFNDDEFELERRRHIERSKSDWVKGRALHIPY

pLDDT: mean 77.01, std 11.49, range [42.81, 93.12]